Protein AF-A0A3D5QAC1-F1 (afdb_monomer_lite)

Structure (mmCIF, N/CA/C/O back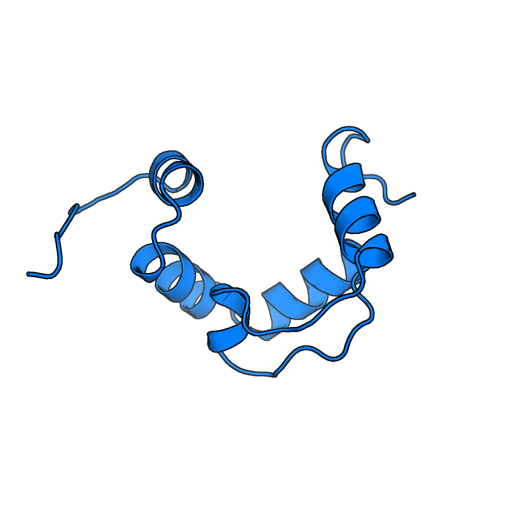bone):
data_AF-A0A3D5QAC1-F1
#
_entry.id   AF-A0A3D5QAC1-F1
#
loop_
_atom_site.group_PDB
_atom_site.id
_atom_site.type_symbol
_atom_site.label_atom_id
_atom_site.label_alt_id
_atom_site.label_comp_id
_atom_site.label_asym_id
_atom_site.label_entity_id
_atom_site.label_seq_id
_atom_site.pdbx_PDB_ins_code
_atom_site.Cartn_x
_atom_site.Cartn_y
_atom_site.Cartn_z
_atom_site.occupancy
_atom_site.B_iso_or_equiv
_atom_site.auth_seq_id
_atom_site.auth_comp_id
_atom_site.auth_asym_id
_atom_site.auth_atom_id
_atom_site.pdbx_PDB_model_num
ATOM 1 N N . GLU A 1 1 ? -20.927 -9.969 16.679 1.00 43.41 1 GLU A N 1
ATOM 2 C CA . GLU A 1 1 ? -21.042 -8.492 16.672 1.00 43.41 1 GLU A CA 1
ATOM 3 C C . GLU A 1 1 ? -19.981 -7.895 15.758 1.00 43.41 1 GLU A C 1
ATOM 5 O O . GLU A 1 1 ? -18.925 -8.498 15.608 1.00 43.41 1 GLU A O 1
ATOM 10 N N . LYS A 1 2 ? -20.245 -6.752 15.113 1.00 68.31 2 LYS A N 1
ATOM 11 C CA . LYS A 1 2 ? -19.193 -6.004 14.407 1.00 68.31 2 LYS A CA 1
ATOM 12 C C . LYS A 1 2 ? -18.534 -5.065 15.415 1.00 68.31 2 LYS A C 1
ATOM 14 O O . LYS A 1 2 ? -19.179 -4.125 15.866 1.00 68.31 2 LYS A O 1
ATOM 19 N N . GLU A 1 3 ? -17.277 -5.324 15.769 1.00 76.69 3 GLU A N 1
ATOM 20 C CA . GLU A 1 3 ? -16.510 -4.435 16.648 1.00 76.69 3 GLU A CA 1
ATOM 21 C C . GLU A 1 3 ? -16.337 -3.052 16.001 1.00 76.69 3 GLU A C 1
ATOM 23 O O . GLU A 1 3 ? -15.891 -2.926 14.856 1.00 76.69 3 GLU A O 1
ATOM 28 N N . PHE A 1 4 ? -16.685 -2.004 16.747 1.00 81.19 4 PHE A N 1
ATOM 29 C CA . PHE A 1 4 ? -16.536 -0.616 16.326 1.00 81.19 4 PHE A CA 1
ATOM 30 C C . PHE A 1 4 ? -15.342 0.021 17.040 1.00 81.19 4 PHE A C 1
ATOM 32 O O . PHE A 1 4 ? -15.340 0.170 18.257 1.00 81.19 4 PHE A O 1
ATOM 39 N N . TYR A 1 5 ? -14.321 0.420 16.278 1.00 85.06 5 TYR A N 1
ATOM 40 C CA . TYR A 1 5 ? -13.069 0.960 16.831 1.00 85.06 5 TYR A CA 1
ATOM 41 C C . TYR A 1 5 ? -13.033 2.492 16.940 1.00 85.06 5 TYR A C 1
ATOM 43 O O . TYR A 1 5 ? -12.009 3.041 17.343 1.00 85.06 5 TYR A O 1
ATOM 51 N N . GLY A 1 6 ? -14.120 3.182 16.573 1.00 89.44 6 GLY A N 1
ATOM 52 C CA . GLY A 1 6 ? -14.190 4.643 16.589 1.00 89.44 6 GLY A CA 1
ATOM 53 C C . GLY A 1 6 ? -13.148 5.320 15.693 1.00 89.44 6 GLY A C 1
ATOM 54 O O . GLY A 1 6 ? -12.629 4.731 14.736 1.00 89.44 6 GLY A O 1
ATOM 55 N N . PHE A 1 7 ? -12.840 6.581 16.002 1.00 91.19 7 PHE A N 1
ATOM 56 C CA . PHE A 1 7 ? -11.789 7.331 15.319 1.00 91.19 7 PHE A CA 1
ATOM 57 C C . PHE A 1 7 ? -10.443 6.604 15.444 1.00 91.19 7 PHE A C 1
ATOM 59 O O . PHE A 1 7 ? -9.944 6.346 16.537 1.00 91.19 7 PHE A O 1
ATOM 66 N N . THR A 1 8 ? -9.857 6.253 14.301 1.00 93.12 8 THR A N 1
ATOM 67 C CA . THR A 1 8 ? -8.634 5.451 14.204 1.00 93.12 8 THR A CA 1
ATOM 68 C C . THR A 1 8 ? -7.654 6.152 13.271 1.00 93.12 8 THR A C 1
ATOM 70 O O . THR A 1 8 ? -8.033 6.571 12.181 1.00 93.12 8 THR A O 1
ATOM 73 N N . THR A 1 9 ? -6.388 6.270 13.675 1.00 96.50 9 THR A N 1
ATOM 74 C CA . THR A 1 9 ? -5.336 6.823 12.807 1.00 96.50 9 THR A CA 1
ATOM 75 C C . THR A 1 9 ? -5.085 5.911 11.605 1.00 96.50 9 THR A C 1
ATOM 77 O O . THR A 1 9 ? -5.195 4.688 11.725 1.00 96.50 9 THR A O 1
ATOM 80 N N . LEU A 1 10 ? -4.668 6.474 10.464 1.00 96.81 10 LEU A N 1
ATOM 81 C CA . LEU A 1 10 ? -4.342 5.682 9.267 1.00 96.81 10 LEU A CA 1
ATOM 82 C C . LEU A 1 10 ? -3.297 4.595 9.563 1.00 96.81 10 LEU A C 1
ATOM 84 O O . LEU A 1 10 ? -3.473 3.450 9.157 1.00 96.81 10 LEU A O 1
ATOM 88 N N . LYS A 1 11 ? -2.274 4.912 10.373 1.00 97.44 11 LYS A N 1
ATOM 89 C CA . LYS A 1 11 ? -1.270 3.942 10.839 1.00 97.44 11 LYS A CA 1
ATOM 90 C C . LYS A 1 11 ? -1.915 2.737 11.531 1.00 97.44 11 LYS A C 1
ATOM 92 O O . LYS A 1 11 ? -1.644 1.602 11.160 1.00 97.44 11 LYS A O 1
ATOM 97 N N . LYS A 1 12 ? -2.791 2.965 12.518 1.00 97.12 12 LYS A N 1
ATOM 98 C CA . LYS A 1 12 ? -3.453 1.876 13.258 1.00 97.12 12 LYS A CA 1
ATOM 99 C C . LYS A 1 12 ? -4.420 1.094 12.369 1.00 97.12 12 LYS A C 1
ATOM 101 O O . LYS A 1 12 ? -4.502 -0.126 12.504 1.00 97.12 12 LYS A O 1
ATOM 106 N N . ALA A 1 13 ? -5.129 1.775 11.470 1.00 96.38 13 ALA A N 1
ATOM 107 C CA . ALA A 1 13 ? -6.026 1.139 10.513 1.00 96.38 13 ALA A CA 1
ATOM 108 C C . ALA A 1 13 ? -5.276 0.191 9.567 1.00 96.38 13 ALA A C 1
ATOM 110 O O . ALA A 1 13 ? -5.718 -0.944 9.390 1.00 96.38 13 ALA A O 1
ATOM 111 N N . LEU A 1 14 ? -4.121 0.626 9.050 1.00 96.56 14 LEU A N 1
ATOM 112 C CA . LEU A 1 14 ? -3.229 -0.185 8.223 1.00 96.56 14 LEU A CA 1
ATOM 113 C C . LEU A 1 14 ? -2.667 -1.376 9.012 1.00 96.56 14 LEU A C 1
ATOM 115 O O . LEU A 1 14 ? -2.822 -2.516 8.592 1.00 96.56 14 LEU A O 1
ATOM 119 N N . THR A 1 15 ? -2.106 -1.146 10.206 1.00 97.50 15 THR A N 1
ATOM 120 C CA . THR A 1 15 ? -1.542 -2.220 11.051 1.00 97.50 15 THR A CA 1
ATOM 121 C C . THR A 1 15 ? -2.574 -3.279 11.446 1.00 97.50 15 THR A C 1
ATOM 123 O O . THR A 1 15 ? -2.225 -4.438 11.650 1.00 97.50 15 THR A O 1
ATOM 126 N N . LYS A 1 16 ? -3.847 -2.899 11.596 1.00 96.06 16 LYS A N 1
ATOM 127 C CA . LYS A 1 16 ? -4.930 -3.807 12.007 1.00 96.06 16 LYS A CA 1
ATOM 128 C C . LYS A 1 16 ? -5.837 -4.241 10.852 1.00 96.06 16 LYS A C 1
ATOM 130 O O . LYS A 1 16 ? -6.894 -4.800 11.128 1.00 96.06 16 LYS A O 1
ATOM 135 N N . SER A 1 17 ? -5.448 -3.979 9.600 1.00 95.69 17 SER A N 1
ATOM 136 C CA . SER A 1 17 ? -6.192 -4.367 8.389 1.00 95.69 17 SER A CA 1
ATOM 137 C C . SER A 1 17 ? -7.691 -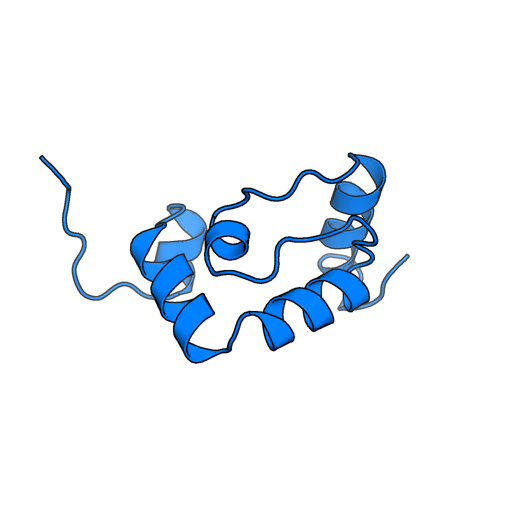4.028 8.461 1.00 95.69 17 SER A C 1
ATOM 139 O O . SER A 1 17 ? -8.563 -4.884 8.323 1.00 95.69 17 SER A O 1
ATOM 141 N N . ARG A 1 18 ? -8.023 -2.766 8.769 1.00 95.25 18 ARG A N 1
ATOM 142 C CA . ARG A 1 18 ? -9.416 -2.332 8.981 1.00 95.25 18 ARG A CA 1
ATOM 143 C C . ARG A 1 18 ? -10.119 -1.986 7.665 1.00 95.25 18 ARG A C 1
ATOM 145 O O . ARG A 1 18 ? -10.085 -0.832 7.246 1.00 95.25 18 ARG A O 1
ATOM 152 N N . ASN A 1 19 ? -10.870 -2.934 7.099 1.00 94.56 19 ASN A N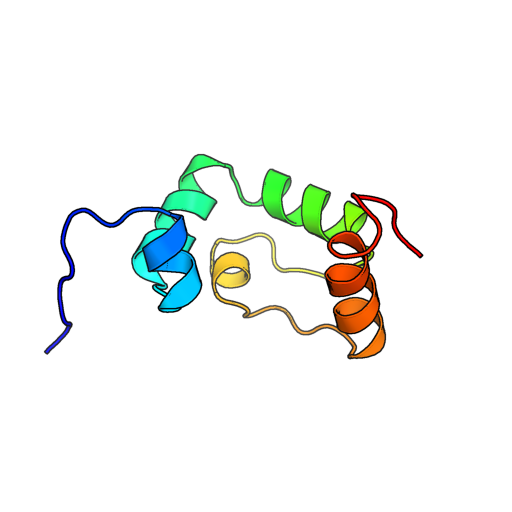 1
ATOM 153 C CA . ASN A 1 19 ? -11.597 -2.753 5.828 1.00 94.56 19 ASN A CA 1
ATOM 154 C C . ASN A 1 19 ? -12.461 -1.481 5.764 1.00 94.56 19 ASN A C 1
ATOM 156 O O . ASN A 1 19 ? -12.459 -0.798 4.748 1.00 94.56 19 ASN A O 1
ATOM 160 N N . VAL A 1 20 ? -13.170 -1.118 6.842 1.00 94.62 20 VAL A N 1
ATOM 161 C CA . VAL A 1 20 ? -14.027 0.087 6.857 1.00 94.62 20 VAL A CA 1
ATOM 162 C C . VAL A 1 20 ? -13.218 1.366 6.626 1.00 94.62 20 VAL A C 1
ATOM 164 O O . VAL A 1 20 ? -13.679 2.261 5.925 1.00 94.62 20 VAL A O 1
ATOM 167 N N . VAL A 1 21 ? -12.019 1.465 7.205 1.00 95.62 21 VAL A N 1
ATOM 168 C CA . VAL A 1 21 ? -11.157 2.638 7.008 1.00 95.62 21 VAL A CA 1
ATOM 169 C C . VAL A 1 21 ? -10.567 2.624 5.601 1.00 95.62 21 VAL A C 1
ATOM 171 O O . VAL A 1 21 ? -10.557 3.663 4.950 1.00 95.62 21 VAL A O 1
ATOM 174 N N . THR A 1 22 ? -10.149 1.455 5.107 1.00 96.00 22 THR A N 1
ATOM 175 C CA . THR A 1 22 ? -9.615 1.301 3.747 1.00 96.00 22 THR A CA 1
ATOM 176 C C . THR A 1 22 ? -10.633 1.698 2.678 1.00 96.00 22 THR A C 1
ATOM 178 O O . THR A 1 22 ? -10.294 2.466 1.784 1.00 96.00 22 THR A O 1
ATOM 181 N N . ILE A 1 23 ? -11.892 1.261 2.807 1.00 96.38 23 ILE A N 1
ATOM 182 C CA . ILE A 1 23 ? -12.975 1.620 1.878 1.00 96.38 23 ILE A CA 1
ATOM 183 C C . ILE A 1 23 ? -13.266 3.122 1.936 1.00 96.38 23 ILE A C 1
ATOM 185 O O . ILE A 1 23 ? -13.382 3.753 0.893 1.00 96.38 23 ILE A O 1
ATOM 189 N N . LYS A 1 24 ? -13.342 3.717 3.137 1.00 95.81 24 LYS A N 1
ATOM 190 C CA . LYS A 1 24 ? -13.560 5.167 3.286 1.00 95.81 24 LYS A CA 1
ATOM 191 C C . LYS A 1 24 ? -12.440 5.987 2.649 1.00 95.81 24 LYS A C 1
ATOM 193 O O . LYS A 1 24 ? -12.722 6.970 1.978 1.00 95.81 24 LYS A O 1
ATOM 198 N N . LEU A 1 25 ? -11.185 5.581 2.842 1.00 96.88 25 LEU A N 1
ATOM 199 C CA . LEU A 1 25 ? -10.048 6.242 2.206 1.00 96.88 25 LEU A CA 1
ATOM 200 C C . LEU A 1 25 ? -10.099 6.080 0.682 1.00 96.88 25 LEU A C 1
ATOM 202 O O . LEU A 1 25 ? -9.870 7.046 -0.037 1.00 96.88 25 LEU A O 1
ATOM 206 N N . ALA A 1 26 ? -10.426 4.881 0.194 1.00 97.25 26 ALA A N 1
ATOM 207 C CA . ALA A 1 26 ? -10.548 4.600 -1.232 1.00 97.25 26 ALA A CA 1
ATOM 208 C C . ALA A 1 26 ? -11.644 5.433 -1.910 1.00 97.25 26 ALA A C 1
ATOM 210 O O . ALA A 1 26 ? -11.430 5.944 -3.006 1.00 97.25 26 ALA A O 1
ATOM 211 N N . ASP A 1 27 ? -12.784 5.600 -1.243 1.00 97.62 27 ASP A N 1
ATOM 212 C CA . ASP A 1 27 ? -13.884 6.456 -1.691 1.00 97.62 27 ASP A CA 1
ATOM 213 C C . ASP A 1 27 ? -13.464 7.934 -1.750 1.00 97.62 27 ASP A C 1
ATOM 215 O O . ASP A 1 27 ? -13.739 8.623 -2.727 1.00 97.62 27 ASP A O 1
ATOM 219 N N . GLN A 1 28 ? -12.690 8.399 -0.761 1.00 97.81 28 GLN A N 1
ATOM 220 C CA . GLN A 1 28 ? -12.175 9.772 -0.718 1.00 97.81 28 GLN A CA 1
ATOM 221 C C . GLN A 1 28 ? -11.155 10.093 -1.821 1.00 97.81 28 GLN A C 1
ATOM 223 O O . GLN A 1 28 ? -11.172 11.203 -2.348 1.00 97.81 28 GLN A O 1
ATOM 228 N N . ILE A 1 29 ? -10.247 9.166 -2.151 1.00 97.62 29 ILE A N 1
ATOM 229 C CA . ILE A 1 29 ? -9.196 9.400 -3.164 1.00 97.62 29 ILE A CA 1
ATOM 230 C C . ILE A 1 29 ? -9.616 8.982 -4.578 1.00 97.62 29 ILE A C 1
ATOM 232 O O . ILE A 1 29 ? -8.983 9.388 -5.554 1.00 97.62 29 ILE A O 1
ATOM 236 N N . GLY A 1 30 ? -10.660 8.163 -4.692 1.00 97.38 30 GLY A N 1
ATOM 237 C CA . GLY A 1 30 ? -11.175 7.628 -5.944 1.00 97.38 30 GLY A CA 1
ATOM 238 C C . GLY A 1 30 ? -10.433 6.386 -6.452 1.00 97.38 30 GLY A C 1
ATOM 239 O O . GLY A 1 30 ? -9.209 6.256 -6.366 1.00 97.38 30 GLY A O 1
ATOM 240 N N . VAL A 1 31 ? -11.197 5.480 -7.070 1.00 96.31 31 VAL A N 1
ATOM 241 C CA . VAL A 1 31 ? -10.702 4.221 -7.661 1.00 96.31 31 VAL A CA 1
ATOM 242 C C . VAL A 1 31 ? -9.647 4.472 -8.744 1.00 96.31 31 VAL A C 1
ATOM 244 O O . VAL A 1 31 ? -8.644 3.762 -8.801 1.00 96.31 31 VAL A O 1
ATOM 247 N N . SER A 1 32 ? -9.816 5.515 -9.561 1.00 96.19 32 SER A N 1
ATOM 248 C CA . SER A 1 32 ? -8.858 5.882 -10.613 1.00 96.19 32 SER A CA 1
ATOM 249 C C . SER A 1 32 ? -7.471 6.208 -10.054 1.00 96.19 32 SER A C 1
ATOM 251 O O . SER A 1 32 ? -6.464 5.792 -10.624 1.00 96.19 32 SER A O 1
ATOM 253 N N . THR A 1 33 ? -7.409 6.899 -8.911 1.00 97.06 33 THR A N 1
ATOM 254 C CA . THR A 1 33 ? -6.149 7.203 -8.219 1.00 97.06 33 THR A CA 1
ATOM 255 C C . THR A 1 33 ? -5.473 5.919 -7.755 1.00 97.06 33 THR A C 1
ATOM 257 O O . THR A 1 33 ? -4.280 5.740 -7.979 1.00 97.06 33 THR A O 1
ATOM 260 N N . ILE A 1 34 ? -6.236 4.989 -7.174 1.00 96.62 34 ILE A N 1
ATOM 261 C CA . ILE A 1 34 ? -5.717 3.688 -6.725 1.00 96.62 34 ILE A CA 1
ATOM 262 C C . ILE A 1 34 ? -5.125 2.909 -7.900 1.00 96.62 34 ILE A C 1
ATOM 264 O O . ILE A 1 34 ? -4.000 2.427 -7.792 1.00 96.62 34 ILE A O 1
ATOM 268 N N . LYS A 1 35 ? -5.842 2.820 -9.028 1.00 95.88 35 LYS A N 1
ATOM 269 C CA . LYS A 1 35 ? -5.357 2.119 -10.228 1.00 95.88 35 LYS A CA 1
ATOM 270 C C . LYS A 1 35 ? -4.080 2.752 -10.785 1.00 95.88 35 LYS A C 1
ATOM 272 O O . LYS A 1 35 ? -3.111 2.039 -11.018 1.00 95.88 35 LYS A O 1
ATOM 277 N N . ASN A 1 36 ? -4.033 4.081 -10.891 1.00 95.88 36 ASN A N 1
ATOM 278 C CA . ASN A 1 36 ? -2.833 4.799 -11.336 1.00 95.88 36 ASN A CA 1
ATOM 279 C C . ASN A 1 36 ? -1.620 4.517 -10.430 1.00 95.88 36 ASN A C 1
ATOM 281 O O . ASN A 1 36 ? -0.508 4.306 -10.910 1.00 95.88 36 ASN A O 1
ATOM 285 N N . TYR A 1 37 ? -1.823 4.483 -9.110 1.00 95.56 37 TYR A N 1
ATOM 286 C CA . TYR A 1 37 ? -0.757 4.129 -8.173 1.00 95.56 37 TYR A CA 1
ATOM 287 C C . TYR A 1 37 ? -0.361 2.653 -8.266 1.00 95.56 37 TYR A C 1
ATOM 289 O O . TYR A 1 37 ? 0.828 2.356 -8.217 1.00 95.56 37 TYR A O 1
ATOM 297 N N . ALA A 1 38 ? -1.310 1.734 -8.453 1.00 95.56 38 ALA A N 1
ATOM 298 C CA . ALA A 1 38 ? -1.012 0.320 -8.667 1.00 95.56 38 ALA A CA 1
ATOM 299 C C . ALA A 1 38 ? -0.108 0.116 -9.900 1.00 95.56 38 ALA A C 1
ATOM 301 O O . ALA A 1 38 ? 0.904 -0.579 -9.810 1.00 95.56 38 ALA A O 1
ATOM 302 N N . GLU A 1 39 ? -0.400 0.804 -11.007 1.00 95.19 39 GLU A N 1
ATOM 303 C CA . GLU A 1 39 ? 0.426 0.792 -12.225 1.00 95.19 39 GLU A CA 1
ATOM 304 C C . GLU A 1 39 ? 1.840 1.337 -11.974 1.00 95.19 39 GLU A C 1
ATOM 306 O O . GLU A 1 39 ? 2.830 0.728 -12.390 1.00 95.19 39 GLU A O 1
ATOM 311 N N . LYS A 1 40 ? 1.967 2.445 -11.227 1.00 94.94 40 LYS A N 1
ATOM 312 C CA . LYS A 1 40 ? 3.274 2.999 -10.817 1.00 94.94 40 LYS A CA 1
ATOM 313 C C . LYS A 1 40 ? 4.085 2.023 -9.964 1.00 94.94 40 LYS A C 1
ATOM 315 O O . LYS A 1 40 ? 5.306 1.985 -10.080 1.00 94.94 40 LYS A O 1
ATOM 320 N N . PHE A 1 41 ? 3.411 1.208 -9.156 1.00 96.12 41 PHE A N 1
ATOM 321 C CA . PHE A 1 41 ? 4.013 0.147 -8.345 1.00 96.12 41 PHE A CA 1
ATOM 322 C C . PHE A 1 41 ? 4.304 -1.130 -9.155 1.00 96.12 41 PHE A C 1
ATOM 324 O O . PHE A 1 41 ? 4.850 -2.090 -8.622 1.00 96.12 41 PHE A O 1
ATOM 331 N N . GLY A 1 42 ? 3.993 -1.152 -10.453 1.00 94.75 42 GLY A N 1
ATOM 332 C CA . GLY A 1 42 ? 4.288 -2.278 -11.336 1.00 94.75 42 GLY A CA 1
ATOM 333 C C . GLY A 1 42 ? 3.228 -3.372 -11.362 1.00 94.75 42 GLY A C 1
ATOM 334 O O . GLY A 1 42 ? 3.508 -4.455 -11.871 1.00 94.75 42 GLY A O 1
ATOM 335 N N . ILE A 1 43 ? 2.019 -3.096 -10.867 1.00 96.62 43 ILE A N 1
ATOM 336 C CA . ILE A 1 43 ? 0.861 -3.971 -11.061 1.00 96.62 43 ILE A CA 1
ATOM 337 C C . ILE A 1 43 ? 0.301 -3.714 -12.462 1.00 96.62 43 ILE A C 1
ATOM 339 O O . ILE A 1 43 ? -0.130 -2.608 -12.775 1.00 96.62 43 ILE A O 1
ATOM 343 N N . THR A 1 44 ? 0.320 -4.747 -13.300 1.00 95.81 44 THR A N 1
ATOM 344 C CA . THR A 1 44 ? -0.154 -4.722 -14.696 1.00 95.81 44 THR A CA 1
ATOM 345 C C . THR A 1 44 ? -1.424 -5.542 -14.916 1.00 95.81 44 THR A C 1
ATOM 347 O O . THR A 1 44 ? -2.067 -5.417 -15.955 1.00 95.81 44 THR A O 1
ATOM 350 N N . SER A 1 45 ? -1.786 -6.374 -13.940 1.00 96.06 45 SER A N 1
ATOM 351 C CA . SER A 1 45 ? -3.034 -7.133 -13.907 1.00 96.06 45 SER A CA 1
ATOM 352 C C . SER A 1 45 ? -4.264 -6.226 -14.015 1.00 96.06 45 SER A C 1
ATOM 354 O O . SER A 1 45 ? -4.288 -5.123 -13.466 1.00 96.06 45 SER A O 1
ATOM 356 N N . ASP A 1 46 ? -5.312 -6.712 -14.684 1.00 94.12 46 ASP A N 1
ATOM 357 C CA . ASP A 1 46 ? -6.563 -5.968 -14.827 1.00 94.12 46 ASP A CA 1
ATOM 358 C C . ASP A 1 46 ? -7.305 -5.875 -13.485 1.00 94.12 46 ASP A C 1
ATOM 360 O O . ASP A 1 46 ? -7.818 -6.859 -12.947 1.00 94.12 46 ASP A O 1
ATOM 364 N N . LEU A 1 47 ? -7.334 -4.667 -12.921 1.00 94.62 47 LEU A N 1
ATOM 365 C CA . LEU A 1 47 ? -8.022 -4.370 -11.670 1.00 94.62 47 LEU A CA 1
ATOM 366 C C . LEU A 1 47 ? -9.424 -3.822 -11.947 1.00 94.62 47 LEU A C 1
ATOM 368 O O . LEU A 1 47 ? -9.593 -2.854 -12.699 1.00 94.62 47 LEU A O 1
ATOM 372 N N . ALA A 1 48 ? -10.422 -4.376 -11.255 1.00 93.38 48 ALA A N 1
ATOM 373 C CA . ALA A 1 48 ? -11.807 -3.923 -11.345 1.00 93.38 48 ALA A CA 1
ATOM 374 C C . ALA A 1 48 ? -11.943 -2.412 -11.073 1.00 93.38 48 ALA A C 1
ATOM 376 O O . ALA A 1 48 ? -11.291 -1.850 -10.196 1.00 93.38 48 ALA A O 1
ATOM 377 N N . ASN A 1 49 ? -12.828 -1.735 -11.808 1.00 93.69 49 ASN A N 1
ATOM 378 C CA . ASN A 1 49 ? -13.057 -0.299 -11.638 1.00 93.69 49 ASN A CA 1
ATOM 379 C C . ASN A 1 49 ? -14.150 -0.008 -10.594 1.00 93.69 49 ASN A C 1
ATOM 381 O O . ASN A 1 49 ? -15.176 0.596 -10.896 1.00 93.69 49 ASN A O 1
ATOM 385 N N . ASN A 1 50 ? -13.970 -0.503 -9.370 1.00 95.50 50 ASN A N 1
ATOM 386 C CA . ASN A 1 50 ? -14.905 -0.296 -8.265 1.00 95.50 50 ASN A CA 1
ATOM 387 C C . ASN A 1 50 ? -14.174 -0.327 -6.907 1.00 95.50 50 ASN A C 1
ATOM 389 O O . ASN A 1 50 ? -12.983 -0.616 -6.830 1.00 95.50 50 ASN A O 1
ATOM 393 N N . LEU A 1 51 ? -14.887 -0.050 -5.812 1.00 95.31 51 LEU A N 1
ATOM 394 C CA . LEU A 1 51 ? -14.290 0.004 -4.471 1.00 95.31 51 LEU A CA 1
ATOM 395 C C . LEU A 1 51 ? -13.804 -1.353 -3.942 1.00 95.31 51 LEU A C 1
ATOM 397 O O . LEU A 1 51 ? -13.042 -1.372 -2.973 1.00 95.31 51 LEU A O 1
ATOM 401 N N . SER A 1 52 ? -14.188 -2.488 -4.541 1.00 94.81 52 SER A N 1
ATOM 402 C CA . SER A 1 52 ? -13.764 -3.795 -4.026 1.00 94.81 52 SER A CA 1
ATOM 403 C C . SER A 1 52 ? -12.258 -4.007 -4.172 1.00 94.81 52 SER A C 1
ATOM 405 O O . SER A 1 52 ? -11.680 -4.808 -3.434 1.00 94.81 52 SER A O 1
ATOM 407 N N . ILE A 1 53 ? -11.575 -3.294 -5.073 1.00 95.06 53 ILE A N 1
ATOM 408 C CA . ILE A 1 53 ? -10.109 -3.385 -5.176 1.00 95.06 53 ILE A CA 1
ATOM 409 C C . ILE A 1 53 ? -9.412 -2.903 -3.901 1.00 95.06 53 ILE A C 1
ATOM 411 O O . ILE A 1 53 ? -8.349 -3.411 -3.560 1.00 95.06 53 ILE A O 1
ATOM 415 N N . SER A 1 54 ? -10.040 -1.993 -3.146 1.00 94.81 54 SER A N 1
ATOM 416 C CA . SER A 1 54 ? -9.484 -1.467 -1.893 1.00 94.81 54 SER A CA 1
ATOM 417 C C . SER A 1 54 ? -9.345 -2.536 -0.803 1.00 94.81 54 SER A C 1
ATOM 419 O O . SER A 1 54 ? -8.560 -2.372 0.123 1.00 94.81 54 SER A O 1
ATOM 421 N N . ILE A 1 55 ? -10.069 -3.652 -0.926 1.00 94.50 55 ILE A N 1
ATOM 422 C CA . ILE A 1 55 ? -10.033 -4.780 0.014 1.00 94.50 55 ILE A CA 1
ATOM 423 C C . ILE A 1 55 ? -9.361 -6.028 -0.579 1.00 94.50 55 ILE A C 1
ATOM 425 O O . ILE A 1 55 ? -9.545 -7.121 -0.054 1.00 94.50 55 ILE A O 1
ATOM 429 N N . GLY A 1 56 ? -8.593 -5.883 -1.666 1.00 92.75 56 GLY A N 1
ATOM 430 C CA . GLY A 1 56 ? -7.792 -6.978 -2.225 1.00 92.75 56 GLY A CA 1
ATOM 431 C C . GLY A 1 56 ? -8.568 -7.983 -3.081 1.00 92.75 56 GLY A C 1
ATOM 432 O O . GLY A 1 56 ? -8.173 -9.138 -3.165 1.00 92.75 56 GLY A O 1
ATOM 433 N N . SER A 1 57 ? -9.672 -7.573 -3.715 1.00 94.12 57 SER A N 1
ATOM 434 C CA . SER A 1 57 ? -10.435 -8.458 -4.622 1.00 94.12 57 SER A CA 1
ATOM 435 C C . SER A 1 57 ? -9.770 -8.713 -5.985 1.00 94.12 57 SER A C 1
ATOM 437 O O . SER A 1 57 ? -10.202 -9.608 -6.706 1.00 94.12 57 SER A O 1
ATOM 439 N N . GLY A 1 58 ? -8.748 -7.933 -6.355 1.00 91.50 58 GLY A N 1
ATOM 440 C CA . GLY A 1 58 ? -7.995 -8.127 -7.594 1.00 91.50 58 GLY A CA 1
ATOM 441 C C . GLY A 1 58 ? -6.964 -9.246 -7.457 1.00 91.50 58 GLY A C 1
ATOM 442 O O . GLY A 1 58 ? -6.224 -9.287 -6.475 1.00 91.50 58 GLY A O 1
ATOM 443 N N . ALA A 1 59 ? -6.896 -10.131 -8.450 1.00 94.75 59 ALA A N 1
ATOM 444 C CA . ALA A 1 59 ? -5.850 -11.141 -8.537 1.00 94.75 59 ALA A CA 1
ATOM 445 C C . ALA A 1 59 ? -4.622 -10.559 -9.249 1.00 94.75 59 ALA A C 1
ATOM 447 O O . ALA A 1 59 ? -4.754 -9.960 -10.313 1.00 94.75 59 ALA A O 1
ATOM 448 N N . ILE A 1 60 ? -3.440 -10.754 -8.665 1.00 97.12 60 ILE A N 1
ATOM 449 C CA . ILE A 1 60 ? -2.153 -10.361 -9.247 1.00 97.12 60 ILE A CA 1
ATOM 450 C C . ILE A 1 60 ? -1.167 -11.522 -9.149 1.00 97.12 60 ILE A C 1
ATOM 452 O O . ILE A 1 60 ? -1.316 -12.408 -8.301 1.00 97.12 60 ILE A O 1
ATOM 456 N N . SER A 1 61 ? -0.138 -11.521 -9.990 1.00 97.56 61 SER A N 1
ATOM 457 C CA . SER A 1 61 ? 0.941 -12.499 -9.870 1.00 97.56 61 SER A CA 1
ATOM 458 C C . SER A 1 61 ? 1.817 -12.225 -8.642 1.00 97.56 61 SER A C 1
ATOM 460 O O . SER A 1 61 ? 1.999 -11.083 -8.214 1.00 97.56 61 SER A O 1
ATOM 462 N N . LEU A 1 62 ? 2.449 -13.276 -8.106 1.00 97.25 62 LEU A N 1
ATOM 463 C CA . LEU A 1 62 ? 3.445 -13.129 -7.038 1.00 97.25 62 LEU A CA 1
ATOM 464 C C . LEU A 1 62 ? 4.590 -12.190 -7.457 1.00 97.25 62 LEU A C 1
ATOM 466 O O . LEU A 1 62 ? 5.082 -11.413 -6.645 1.00 97.25 62 LEU A O 1
ATOM 470 N N . LYS A 1 63 ? 4.980 -12.229 -8.737 1.00 97.06 63 LYS A N 1
ATOM 471 C CA . LYS A 1 63 ? 6.012 -11.358 -9.310 1.00 97.06 63 LYS A CA 1
ATOM 472 C C . LYS A 1 63 ? 5.626 -9.879 -9.205 1.00 97.06 63 LYS A C 1
ATOM 474 O O . LYS A 1 63 ? 6.432 -9.081 -8.740 1.00 97.06 63 LYS A O 1
ATOM 479 N N . GLU A 1 64 ? 4.401 -9.520 -9.587 1.00 97.25 64 GLU A N 1
ATOM 480 C CA . GLU A 1 64 ? 3.899 -8.144 -9.450 1.00 97.25 64 GLU A CA 1
ATOM 481 C C . GLU A 1 64 ? 3.821 -7.710 -7.986 1.00 97.25 64 GLU A C 1
ATOM 483 O O . GLU A 1 64 ? 4.206 -6.590 -7.665 1.00 97.25 64 GLU A O 1
ATOM 488 N N . MET A 1 65 ? 3.389 -8.599 -7.085 1.00 97.06 65 MET A N 1
ATOM 489 C CA . MET A 1 65 ? 3.351 -8.290 -5.654 1.00 97.06 65 MET A CA 1
ATOM 490 C C . MET A 1 65 ? 4.751 -7.992 -5.102 1.00 97.06 65 MET A C 1
ATOM 492 O O . MET A 1 65 ? 4.929 -7.006 -4.391 1.00 97.06 65 MET A O 1
ATOM 496 N N . VAL A 1 66 ? 5.755 -8.805 -5.448 1.00 96.25 66 VAL A N 1
ATOM 497 C CA . VAL A 1 66 ? 7.144 -8.594 -5.007 1.00 96.25 66 VAL A CA 1
ATOM 498 C C . VAL A 1 66 ? 7.695 -7.262 -5.525 1.00 96.25 66 VAL A C 1
ATOM 500 O O . VAL A 1 66 ? 8.280 -6.517 -4.740 1.00 96.25 66 VAL A O 1
ATOM 503 N N . TYR A 1 67 ? 7.457 -6.914 -6.795 1.00 95.44 67 TYR A N 1
ATOM 504 C CA . TYR A 1 67 ? 7.868 -5.614 -7.341 1.00 95.44 67 TYR A CA 1
ATOM 505 C C . TYR A 1 67 ? 7.149 -4.432 -6.691 1.00 95.44 67 TYR A C 1
ATOM 507 O O . TYR A 1 67 ? 7.782 -3.433 -6.356 1.00 95.44 67 TYR A O 1
ATOM 515 N N . ALA A 1 68 ? 5.842 -4.545 -6.452 1.00 96.81 68 ALA A N 1
ATOM 516 C CA . ALA A 1 68 ? 5.097 -3.495 -5.769 1.00 96.81 68 ALA A CA 1
ATOM 517 C C . ALA A 1 68 ? 5.647 -3.252 -4.358 1.00 96.81 68 ALA A C 1
ATOM 519 O O . ALA A 1 68 ? 5.819 -2.109 -3.937 1.00 96.81 68 ALA A O 1
ATOM 520 N N . TYR A 1 69 ? 5.991 -4.318 -3.633 1.00 96.69 69 TYR A N 1
ATOM 521 C CA . TYR A 1 69 ? 6.579 -4.194 -2.302 1.00 96.69 69 TYR A CA 1
ATOM 522 C C . TYR A 1 69 ? 8.034 -3.704 -2.316 1.00 96.69 69 TYR A C 1
ATOM 524 O O . TYR A 1 69 ? 8.452 -3.089 -1.334 1.00 96.69 69 TYR A O 1
ATOM 532 N N . SER A 1 70 ? 8.802 -3.911 -3.395 1.00 96.69 70 SER A N 1
ATOM 533 C CA . SER A 1 70 ? 10.198 -3.448 -3.474 1.00 96.69 70 SER A CA 1
ATOM 534 C C . SER A 1 70 ? 10.333 -1.925 -3.553 1.00 96.69 70 SER A C 1
ATOM 536 O O . SER A 1 70 ? 11.384 -1.394 -3.210 1.00 96.69 70 SER A O 1
ATOM 538 N N . VAL A 1 71 ? 9.273 -1.204 -3.932 1.00 97.06 71 VAL A N 1
ATOM 539 C CA . VAL A 1 71 ? 9.261 0.271 -3.977 1.00 97.06 71 VAL A CA 1
ATOM 540 C C . VAL A 1 71 ? 9.588 0.892 -2.611 1.00 97.06 71 VAL A C 1
ATOM 542 O O . VAL A 1 71 ? 10.271 1.912 -2.539 1.00 97.06 71 VAL A O 1
ATOM 545 N N . PHE A 1 72 ? 9.138 0.278 -1.510 1.00 96.50 72 PHE A N 1
ATOM 546 C CA . PHE A 1 72 ? 9.354 0.809 -0.160 1.00 96.50 72 PHE A CA 1
ATOM 547 C C . PHE A 1 72 ? 10.828 0.795 0.287 1.00 96.50 72 PHE A C 1
ATOM 549 O O . PHE A 1 72 ? 11.320 1.857 0.675 1.00 96.50 72 PHE A O 1
ATOM 556 N N . PRO A 1 73 ? 11.559 -0.343 0.255 1.00 96.94 73 PRO A N 1
ATOM 557 C CA . PRO A 1 73 ? 12.981 -0.356 0.601 1.00 96.94 73 PRO A CA 1
ATOM 558 C C . PRO A 1 73 ? 13.852 0.407 -0.408 1.00 96.94 73 PRO A C 1
ATOM 560 O O . PRO A 1 73 ? 14.908 0.902 -0.024 1.00 96.94 73 PRO A O 1
ATOM 563 N N . ASN A 1 74 ? 13.398 0.569 -1.656 1.00 96.06 74 ASN A N 1
ATOM 564 C CA . ASN A 1 74 ? 14.119 1.290 -2.711 1.00 96.06 74 ASN A CA 1
ATOM 565 C C . ASN A 1 74 ? 13.790 2.794 -2.766 1.00 96.06 74 ASN A C 1
ATOM 567 O O . ASN A 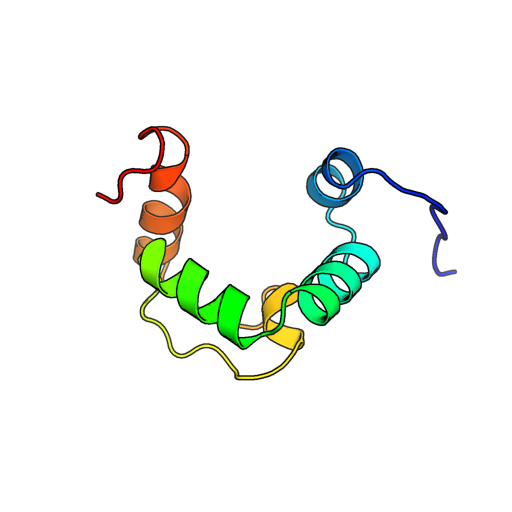1 74 ? 13.949 3.427 -3.804 1.00 96.06 74 ASN A O 1
ATOM 571 N N . MET A 1 75 ? 13.308 3.382 -1.666 1.00 95.44 75 MET A N 1
ATOM 572 C CA . MET A 1 75 ? 13.062 4.830 -1.544 1.00 95.44 75 MET A CA 1
ATOM 573 C C . MET 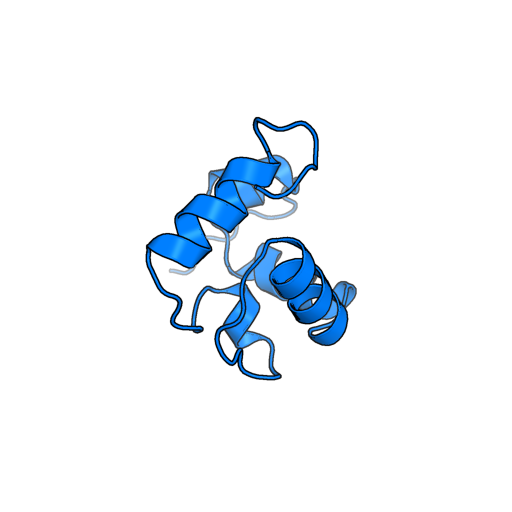A 1 75 ? 12.132 5.420 -2.623 1.00 95.44 75 MET A C 1
ATOM 575 O O . MET A 1 75 ? 12.237 6.595 -2.968 1.00 95.44 75 MET A O 1
ATOM 579 N N . GLY A 1 76 ? 11.181 4.627 -3.121 1.00 94.06 76 GLY A N 1
ATOM 580 C CA . GLY A 1 76 ? 10.216 5.054 -4.135 1.00 94.06 76 GLY A CA 1
ATOM 581 C C . GLY A 1 76 ? 10.568 4.645 -5.565 1.00 94.06 76 GLY A C 1
ATOM 582 O O . GLY A 1 76 ? 9.760 4.889 -6.460 1.00 94.06 76 GLY A O 1
ATOM 583 N N . GLU A 1 77 ? 11.712 3.996 -5.791 1.00 92.62 77 GLU A N 1
ATOM 584 C CA . GLU A 1 77 ? 12.078 3.483 -7.110 1.00 92.62 77 GLU A CA 1
ATOM 585 C C . GLU A 1 77 ? 11.543 2.070 -7.355 1.00 92.62 77 GLU A C 1
ATOM 587 O O . GLU A 1 77 ? 11.632 1.162 -6.521 1.00 92.62 77 GLU A O 1
ATOM 592 N N . ARG A 1 78 ? 10.984 1.882 -8.549 1.00 84.50 78 ARG A N 1
ATOM 593 C CA . ARG A 1 78 ? 10.550 0.581 -9.045 1.00 84.50 78 ARG A CA 1
ATOM 594 C C . ARG A 1 78 ? 11.752 -0.167 -9.635 1.00 84.50 78 ARG A C 1
ATOM 596 O O . ARG A 1 78 ? 12.547 0.438 -10.349 1.00 84.50 78 ARG A O 1
ATOM 603 N N . MET A 1 79 ? 11.847 -1.469 -9.351 1.00 76.44 79 MET A N 1
ATOM 604 C CA . MET A 1 79 ? 12.825 -2.380 -9.970 1.00 76.44 79 MET A CA 1
ATOM 605 C C . MET A 1 79 ? 12.431 -2.810 -11.383 1.00 76.44 79 MET A C 1
ATOM 607 O O . MET A 1 79 ? 11.212 -2.864 -11.678 1.00 76.44 79 MET A O 1
#

Foldseek 3Di:
DDDDPPDDDPVRCVVVVPLVVLLVVCVVCALVNVVVLLVLLVFPFDDDRDSVVSNPPGDTDPVSVVQSVVCVVVVNDTD

Radius of gyration: 13.8 Å; chains: 1; bounding box: 35×23×32 Å

Sequence (79 aa):
EKEFYGFTTLKKALTKSRNVVTIKLADQIGVSTIKNYAEKFGITSDLANNLSISIGSGAISLKEMVYAYSVFPNMGERM

Secondary structure (DSSP, 8-state):
------S--HHHHHHTT-HHHHHHH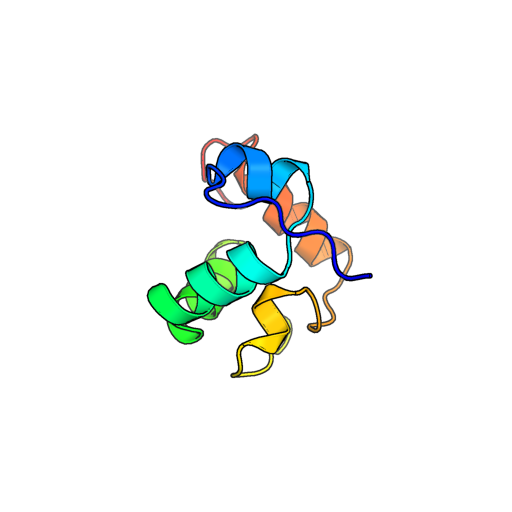HHHH-HHHHHHHHHHTT--S---SSGGGGGT-S---HHHHHHHHHTTTTTT---

pLDDT: mean 93.72, std 7.58, range [43.41, 97.81]

Organism: Flexistipes sinusarabici (NCBI:txid2352)

InterPro domains:
  IPR001460 Penicillin-binding protein, transpeptidase [PF00905] (8-78)
  IPR012338 Beta-lactamase/transpeptidase-like [G3DSA:3.40.710.10] (1-79)
  IPR012338 Beta-lactamase/transpeptidase-like [SSF56601] (2-79)
  IPR050396 Glycosyltransferase 51/Transpeptidase [PTHR32282] (2-78)